Protein AF-V5HLG6-F1 (afdb_monomer_lite)

Secondary structure (DSSP, 8-state):
--HHHHTT-SS-EEE--B-SS---TTSTTSSS-EEEEEE-SSTTEEEEEEEEE-TTSPEEEEEEEEEEE--TT--SSS--EEEEEEE-TTS-EEEEEEEEEEEEE-SSS-EEEEEEE--------SS------------PPP--------B--

Radius of gyration: 17.11 Å; chains: 1; bounding box: 44×34×46 Å

Foldseek 3Di:
DAVLLLCPAPQQKFWFPDDDDADDPPDLVHAGWIWRWADDPDPQKIWTQIWDADPVRDIDTATKIKGFAADPPRDDDHTFKIWIFGADPVRHTPATQAIWGWPDDPSHWKTKTWHFDGDPDDDPPDPDDDDDDDDDDDDDDDDDGDTTIGMTD

Organism: Ixodes ricinus (NCBI:txid34613)

InterPro domains:
  IPR002970 Tick histamine-binding protein [PF02098] (1-120)
  IPR012674 Calycin [G3DSA:2.40.128.20] (1-152)
  IPR012674 Calycin [SSF50814] (14-119)

pLDDT: mean 75.22, std 24.04, range [23.27, 97.62]

Structure (mmCIF, N/CA/C/O backbone):
data_AF-V5HLG6-F1
#
_entry.id   AF-V5HLG6-F1
#
loop_
_atom_site.group_PDB
_atom_site.id
_atom_site.type_symbol
_atom_site.label_atom_id
_atom_site.label_alt_id
_atom_site.label_comp_id
_atom_site.label_asym_id
_atom_site.label_entity_id
_atom_site.label_seq_id
_atom_site.pdbx_PDB_ins_code
_atom_site.Cartn_x
_atom_site.Cartn_y
_atom_site.Cartn_z
_atom_site.occupancy
_atom_site.B_iso_or_equiv
_atom_site.auth_seq_id
_atom_site.auth_comp_id
_atom_site.auth_asym_id
_atom_site.auth_atom_id
_atom_site.pdbx_PDB_model_num
ATOM 1 N N . GLN A 1 1 ? 2.791 -10.582 -10.540 1.00 91.38 1 GLN A N 1
ATOM 2 C CA . GLN A 1 1 ? 2.398 -9.712 -9.424 1.00 91.38 1 GLN A CA 1
ATOM 3 C C . GLN A 1 1 ? 2.644 -8.293 -9.882 1.00 91.38 1 GLN A C 1
ATOM 5 O O . GLN A 1 1 ? 3.799 -7.931 -10.081 1.00 91.38 1 GLN A O 1
ATOM 10 N N . ASP A 1 2 ? 1.569 -7.576 -10.171 1.00 95.38 2 ASP A N 1
ATOM 11 C CA . ASP A 1 2 ? 1.601 -6.164 -10.542 1.00 95.38 2 ASP A CA 1
ATOM 12 C C . ASP A 1 2 ? 0.977 -5.369 -9.394 1.00 95.38 2 ASP A C 1
ATOM 14 O O . ASP A 1 2 ? -0.239 -5.372 -9.219 1.00 95.38 2 ASP A O 1
ATOM 18 N N . ILE A 1 3 ? 1.820 -4.750 -8.565 1.00 96.06 3 ILE A N 1
ATOM 19 C CA . ILE A 1 3 ? 1.333 -3.995 -7.404 1.00 96.06 3 ILE A CA 1
ATOM 20 C C . ILE A 1 3 ? 0.555 -2.748 -7.832 1.00 96.06 3 ILE A C 1
ATOM 22 O O . ILE A 1 3 ? -0.388 -2.365 -7.156 1.00 96.06 3 ILE A O 1
ATOM 26 N N . ASN A 1 4 ? 0.893 -2.140 -8.973 1.00 95.06 4 ASN A N 1
ATOM 27 C CA . ASN A 1 4 ? 0.167 -0.968 -9.450 1.00 95.06 4 ASN A CA 1
ATOM 28 C C . ASN A 1 4 ? -1.255 -1.340 -9.855 1.00 95.06 4 ASN A C 1
ATOM 30 O O . ASN A 1 4 ? -2.172 -0.576 -9.576 1.00 95.06 4 ASN A O 1
ATOM 34 N N . ARG A 1 5 ? -1.445 -2.508 -10.477 1.00 94.88 5 ARG A N 1
ATOM 35 C CA . ARG A 1 5 ? -2.784 -3.017 -10.782 1.00 94.88 5 ARG A CA 1
ATOM 36 C C . ARG A 1 5 ? -3.590 -3.284 -9.508 1.00 94.88 5 ARG A C 1
ATOM 38 O O . ARG A 1 5 ? -4.724 -2.843 -9.433 1.00 94.88 5 ARG A O 1
ATOM 45 N N . ALA A 1 6 ? -2.991 -3.941 -8.514 1.00 93.69 6 ALA A N 1
ATOM 46 C CA . ALA A 1 6 ? -3.657 -4.252 -7.242 1.00 93.69 6 ALA A CA 1
ATOM 47 C C . ALA A 1 6 ? -4.099 -3.001 -6.455 1.00 93.69 6 ALA A C 1
ATOM 49 O O . ALA A 1 6 ? -5.128 -3.009 -5.790 1.00 93.69 6 ALA A O 1
ATOM 50 N N . LEU A 1 7 ? -3.334 -1.907 -6.535 1.00 92.94 7 LEU A N 1
ATOM 51 C CA . LEU A 1 7 ? -3.650 -0.646 -5.849 1.00 92.94 7 LEU A CA 1
ATOM 52 C C . LEU A 1 7 ? -4.660 0.241 -6.594 1.00 92.94 7 LEU A C 1
ATOM 54 O O . LEU A 1 7 ? -5.009 1.305 -6.092 1.00 92.94 7 LEU A O 1
ATOM 58 N N . GLN A 1 8 ? -5.093 -0.151 -7.794 1.00 90.38 8 GLN A N 1
ATOM 59 C CA . GLN A 1 8 ? -6.015 0.615 -8.642 1.00 90.38 8 GLN A CA 1
ATOM 60 C C . GLN A 1 8 ? -7.350 -0.121 -8.837 1.00 90.38 8 GLN A C 1
ATOM 62 O O . GLN A 1 8 ? -7.968 -0.005 -9.895 1.00 90.38 8 GLN A O 1
ATOM 67 N N . ASN A 1 9 ? -7.784 -0.889 -7.834 1.00 84.75 9 ASN A N 1
ATOM 68 C CA . ASN A 1 9 ? -9.123 -1.477 -7.822 1.00 84.75 9 ASN A CA 1
ATOM 69 C C . ASN A 1 9 ? -10.193 -0.369 -7.780 1.00 84.75 9 ASN A C 1
ATOM 71 O O . ASN A 1 9 ? -9.935 0.737 -7.306 1.00 84.75 9 ASN A O 1
ATOM 75 N N . GLU A 1 10 ? -11.395 -0.673 -8.279 1.00 85.81 10 GLU A N 1
ATOM 76 C CA . GLU A 1 10 ? -12.514 0.282 -8.302 1.00 85.81 10 GLU A CA 1
ATOM 77 C C . GLU A 1 10 ? -12.934 0.727 -6.896 1.00 85.81 10 GLU A C 1
ATOM 79 O O . GLU A 1 10 ? -13.274 1.893 -6.703 1.00 85.81 10 GLU A O 1
ATOM 84 N N . ASP A 1 11 ? -12.876 -0.186 -5.920 1.00 86.44 11 ASP A N 1
ATOM 85 C CA . ASP A 1 11 ? -13.015 0.148 -4.506 1.00 86.44 11 ASP A CA 1
ATOM 86 C C . ASP A 1 11 ? -11.661 0.631 -3.953 1.00 86.44 11 ASP A C 1
ATOM 88 O O . ASP A 1 11 ? -10.716 -0.165 -3.854 1.00 86.44 11 ASP A O 1
ATOM 92 N N . PRO A 1 12 ? -11.533 1.920 -3.584 1.00 85.88 12 PRO A N 1
ATOM 93 C CA . PRO A 1 12 ? -10.293 2.453 -3.040 1.00 85.88 12 PRO A CA 1
ATOM 94 C C . PRO A 1 12 ? -10.063 2.022 -1.586 1.00 85.88 12 PRO A C 1
ATOM 96 O O . PRO A 1 12 ? -8.966 2.227 -1.058 1.00 85.88 12 PRO A O 1
ATOM 99 N N . PHE A 1 13 ? -11.060 1.434 -0.916 1.00 88.12 13 PHE A N 1
ATOM 100 C CA . PHE A 1 13 ? -10.918 0.956 0.450 1.00 88.12 13 PHE A CA 1
ATOM 101 C C . PHE A 1 13 ? -10.318 -0.447 0.490 1.00 88.12 13 PHE A C 1
ATOM 103 O O . PHE A 1 13 ? -10.768 -1.396 -0.142 1.00 88.12 13 PHE A O 1
ATOM 110 N N . SER A 1 14 ? -9.271 -0.595 1.292 1.00 84.19 14 SER A N 1
ATOM 111 C CA . SER A 1 14 ? -8.608 -1.869 1.549 1.00 84.19 14 SER A CA 1
ATOM 112 C C . SER A 1 14 ? -8.588 -2.158 3.039 1.00 84.19 14 SER A C 1
ATOM 114 O O . SER A 1 14 ? -8.106 -1.342 3.821 1.00 84.19 14 SER A O 1
ATOM 116 N N . TRP A 1 15 ? -9.062 -3.337 3.433 1.00 86.00 15 TRP A N 1
ATOM 117 C CA . TRP A 1 15 ? -9.093 -3.767 4.829 1.00 86.00 15 TRP A CA 1
ATOM 118 C C . TRP A 1 15 ? -7.976 -4.767 5.126 1.00 86.00 15 TRP A C 1
ATOM 120 O O . TRP A 1 15 ? -7.721 -5.694 4.356 1.00 86.00 15 TRP A O 1
ATOM 130 N N . MET A 1 16 ? -7.316 -4.606 6.273 1.00 84.25 16 MET A N 1
ATOM 131 C CA . MET A 1 16 ? -6.350 -5.576 6.781 1.00 84.25 16 MET A CA 1
ATOM 132 C C . MET A 1 16 ? -7.062 -6.576 7.693 1.00 84.25 16 MET A C 1
ATOM 134 O O . MET A 1 16 ? -7.222 -6.337 8.889 1.00 84.25 16 MET A O 1
ATOM 138 N N . TYR A 1 17 ? -7.477 -7.704 7.119 1.00 78.88 17 TYR A N 1
ATOM 139 C CA . TYR A 1 17 ? -8.206 -8.737 7.856 1.00 78.88 17 TYR A CA 1
ATOM 140 C C . TYR A 1 17 ? -7.271 -9.698 8.610 1.00 78.88 17 TYR A C 1
ATOM 142 O O . TYR A 1 17 ? -7.504 -10.010 9.776 1.00 78.88 17 TYR A O 1
ATOM 150 N N . TYR A 1 18 ? -6.164 -10.118 7.982 1.00 80.25 18 TYR A N 1
ATOM 151 C CA . TYR A 1 18 ? -5.164 -10.997 8.598 1.00 80.25 18 TYR A CA 1
ATOM 152 C C . TYR A 1 18 ? -3.758 -10.395 8.587 1.00 80.25 18 TYR A C 1
ATOM 154 O O . TYR A 1 18 ? -3.300 -9.831 7.592 1.00 80.25 18 TYR A O 1
ATOM 162 N N . ARG A 1 19 ? -3.028 -10.608 9.689 1.00 80.94 19 ARG A N 1
ATOM 163 C CA . ARG A 1 19 ? -1.585 -10.365 9.801 1.00 80.94 19 ARG A CA 1
ATOM 164 C C . ARG A 1 19 ? -0.935 -11.422 10.682 1.00 80.94 19 ARG A C 1
ATOM 166 O O . ARG A 1 19 ? -1.539 -11.889 11.643 1.00 80.94 19 ARG A O 1
ATOM 173 N N . THR A 1 20 ? 0.319 -11.752 10.399 1.00 79.56 20 THR A N 1
ATOM 174 C CA . THR A 1 20 ? 1.066 -12.775 11.152 1.00 79.56 20 THR A CA 1
ATOM 175 C C . THR A 1 20 ? 2.099 -12.202 12.120 1.00 79.56 20 THR A C 1
ATOM 177 O O . THR A 1 20 ? 2.634 -12.945 12.934 1.00 79.56 20 THR A O 1
ATOM 180 N N . TYR A 1 21 ? 2.418 -10.906 12.047 1.00 73.00 21 TYR A N 1
ATOM 181 C CA . TYR A 1 21 ? 3.293 -10.254 13.025 1.00 73.00 21 TYR A CA 1
ATOM 182 C C . TYR A 1 21 ? 2.469 -9.383 13.980 1.00 73.00 21 TYR A C 1
ATOM 184 O O . TYR A 1 21 ? 1.389 -8.900 13.632 1.00 73.00 21 TYR A O 1
ATOM 192 N N . GLN A 1 22 ? 3.012 -9.142 15.173 1.00 72.75 22 GLN A N 1
ATOM 193 C CA . GLN A 1 22 ? 2.389 -8.296 16.182 1.00 72.75 22 GLN A CA 1
ATOM 194 C C . GLN A 1 22 ? 3.094 -6.923 16.224 1.00 72.75 22 GLN A C 1
ATOM 196 O O . GLN A 1 22 ? 4.237 -6.852 16.673 1.00 72.75 22 GLN A O 1
ATOM 201 N N . PRO A 1 23 ? 2.486 -5.846 15.690 1.00 71.19 23 PRO A N 1
ATOM 202 C CA . PRO A 1 23 ? 2.996 -4.476 15.846 1.00 71.19 23 PRO A CA 1
ATOM 203 C C . PRO A 1 23 ? 2.986 -4.044 17.317 1.00 71.19 23 PRO A C 1
ATOM 205 O O . PRO A 1 23 ? 2.264 -4.620 18.137 1.00 71.19 23 PRO A O 1
ATOM 208 N N . ASN A 1 24 ? 3.739 -2.993 17.651 1.00 71.12 24 ASN A N 1
ATOM 209 C CA . ASN A 1 24 ? 3.660 -2.402 18.986 1.00 71.12 24 ASN A CA 1
ATOM 210 C C . ASN A 1 24 ? 2.312 -1.706 19.176 1.00 71.12 24 ASN A C 1
ATOM 212 O O . ASN A 1 24 ? 1.754 -1.174 18.225 1.00 71.12 24 ASN A O 1
ATOM 216 N N . LYS A 1 25 ? 1.819 -1.630 20.418 1.00 68.06 25 LYS A N 1
ATOM 217 C CA . LYS A 1 25 ? 0.511 -1.020 20.737 1.00 68.06 25 LYS A CA 1
ATOM 218 C C . LYS A 1 25 ? 0.361 0.439 20.295 1.00 68.06 25 LYS A C 1
ATOM 220 O O . LYS A 1 25 ? -0.752 0.899 20.077 1.00 68.06 25 LYS A O 1
ATOM 225 N N . THR A 1 26 ? 1.477 1.153 20.196 1.00 67.69 26 THR A N 1
ATOM 226 C CA . THR A 1 26 ? 1.547 2.560 19.788 1.00 67.69 26 THR A CA 1
ATOM 227 C C . THR A 1 26 ? 1.698 2.737 18.277 1.00 67.69 26 THR A C 1
ATOM 229 O O . THR A 1 26 ? 1.621 3.861 17.787 1.00 67.69 26 THR A O 1
ATOM 232 N N . ASP A 1 27 ? 1.931 1.656 17.527 1.00 68.12 27 ASP A N 1
ATOM 233 C CA . ASP A 1 27 ? 2.077 1.728 16.080 1.00 68.12 27 ASP A CA 1
ATOM 234 C C . ASP A 1 27 ? 0.699 1.912 15.416 1.00 68.12 27 ASP A C 1
ATOM 236 O O . ASP A 1 27 ? -0.239 1.193 15.758 1.00 68.12 27 ASP A O 1
ATOM 240 N N . PRO A 1 28 ? 0.586 2.765 14.381 1.00 64.44 28 PRO A N 1
ATOM 241 C CA . PRO A 1 28 ? -0.604 2.856 13.523 1.00 64.44 28 PRO A CA 1
ATOM 242 C C . PRO A 1 28 ? -1.056 1.526 12.911 1.00 64.44 28 PRO A C 1
ATOM 244 O O . PRO A 1 28 ? -2.197 1.366 12.493 1.00 64.44 28 PRO A O 1
ATOM 247 N N . GLU A 1 29 ? -0.145 0.559 12.837 1.00 67.88 29 GLU A N 1
ATOM 248 C CA . GLU A 1 29 ? -0.424 -0.783 12.352 1.00 67.88 29 GLU A CA 1
ATOM 249 C C . GLU A 1 29 ? -1.210 -1.626 13.372 1.00 67.88 29 GLU A C 1
ATOM 251 O O . GLU A 1 29 ? -1.635 -2.708 13.000 1.00 67.88 29 GLU A O 1
ATOM 256 N N . TYR A 1 30 ? -1.372 -1.205 14.640 1.00 64.88 30 TYR A N 1
ATOM 257 C CA . TYR A 1 30 ? -1.786 -2.073 15.753 1.00 64.88 30 TYR A CA 1
ATOM 258 C C . TYR A 1 30 ? -3.240 -2.541 15.758 1.00 64.88 30 TYR A C 1
ATOM 260 O O . TYR A 1 30 ? -3.481 -3.702 16.098 1.00 64.88 30 TYR A O 1
ATOM 268 N N . ALA A 1 31 ? -4.191 -1.705 15.363 1.00 61.22 31 ALA A N 1
ATOM 269 C CA . ALA A 1 31 ? -5.619 -2.019 15.446 1.00 61.22 31 ALA A CA 1
ATOM 270 C C . ALA A 1 31 ? -6.193 -2.521 14.105 1.00 61.22 31 ALA A C 1
ATOM 272 O O . ALA A 1 31 ? -5.434 -2.830 13.190 1.00 61.22 31 ALA A O 1
ATOM 273 N N . CYS A 1 32 ? -7.518 -2.674 14.005 1.00 60.88 32 CYS A N 1
ATOM 274 C CA . CYS A 1 32 ? -8.204 -2.979 12.748 1.00 60.88 32 CYS A CA 1
ATOM 275 C C . CYS A 1 32 ? -7.936 -1.845 11.757 1.00 60.88 32 CYS A C 1
ATOM 277 O O . CYS A 1 32 ? -8.444 -0.740 11.936 1.00 60.88 32 CYS A O 1
ATOM 279 N N . VAL A 1 33 ? -7.098 -2.117 10.760 1.00 77.19 33 VAL A N 1
ATOM 280 C CA . VAL A 1 33 ? -6.644 -1.104 9.815 1.00 77.19 33 VAL A CA 1
ATOM 281 C C . VAL A 1 33 ? -7.471 -1.187 8.541 1.00 77.19 33 VAL A C 1
ATOM 283 O O . VAL A 1 33 ? -7.554 -2.253 7.926 1.00 77.19 33 VAL A O 1
ATOM 286 N N . TYR A 1 34 ? -8.003 -0.049 8.112 1.00 86.88 34 TYR A N 1
ATOM 287 C CA . TYR A 1 34 ? -8.373 0.160 6.719 1.00 86.88 34 TYR A CA 1
ATOM 288 C C . TYR A 1 34 ? -7.441 1.202 6.091 1.00 86.88 34 TYR A C 1
ATOM 290 O O . TYR A 1 34 ? -6.833 2.016 6.788 1.00 86.88 34 TYR A O 1
ATOM 298 N N . ALA A 1 35 ? -7.327 1.176 4.771 1.00 88.69 35 ALA A N 1
ATOM 299 C CA . ALA A 1 35 ? -6.644 2.189 3.987 1.00 88.69 35 ALA A CA 1
ATOM 300 C C . ALA A 1 35 ? -7.563 2.648 2.859 1.00 88.69 35 ALA A C 1
ATOM 302 O O . ALA A 1 35 ? -8.032 1.819 2.084 1.00 88.69 35 ALA A O 1
ATOM 303 N N . ASN A 1 36 ? -7.797 3.953 2.759 1.00 92.06 36 ASN A N 1
ATOM 304 C CA . ASN A 1 36 ? -8.355 4.560 1.555 1.00 92.06 36 ASN A CA 1
ATOM 305 C C . ASN A 1 36 ? -7.193 4.963 0.636 1.00 92.06 36 ASN A C 1
ATOM 307 O O . ASN A 1 36 ? -6.331 5.755 1.032 1.00 92.06 36 ASN A O 1
ATOM 311 N N . VAL A 1 37 ? -7.128 4.352 -0.544 1.00 92.31 37 VAL A N 1
ATOM 312 C CA . VAL A 1 37 ? -6.000 4.446 -1.470 1.00 92.31 37 VAL A CA 1
ATOM 313 C C . VAL A 1 37 ? -6.255 5.519 -2.522 1.00 92.31 37 VAL A C 1
ATOM 315 O O . VAL A 1 37 ? -7.148 5.402 -3.355 1.00 92.31 37 VAL A O 1
ATOM 318 N N . THR A 1 38 ? -5.387 6.527 -2.547 1.00 95.06 38 THR A N 1
ATOM 319 C CA . THR A 1 38 ? -5.409 7.598 -3.546 1.00 95.06 38 THR A CA 1
ATOM 320 C C . THR A 1 38 ? -4.147 7.548 -4.392 1.00 95.06 38 THR A C 1
ATOM 322 O O . THR A 1 38 ? -3.030 7.623 -3.876 1.00 95.06 38 THR A O 1
ATOM 325 N N . LYS A 1 39 ? -4.302 7.467 -5.713 1.00 95.44 39 LYS A N 1
ATOM 326 C CA . LYS A 1 39 ? -3.187 7.593 -6.659 1.00 95.44 39 LYS A CA 1
ATOM 327 C C . LYS A 1 39 ? -2.717 9.047 -6.731 1.00 95.44 39 LYS A C 1
ATOM 329 O O . LYS A 1 39 ? -3.530 9.957 -6.874 1.00 95.44 39 LYS A O 1
ATOM 334 N N . LEU A 1 40 ? -1.408 9.264 -6.644 1.00 94.75 40 LEU A N 1
ATOM 335 C CA . LEU A 1 40 ? -0.796 10.587 -6.780 1.00 94.75 40 LEU A CA 1
ATOM 336 C C . LEU A 1 40 ? -0.377 10.852 -8.233 1.00 94.75 40 LEU A C 1
ATOM 338 O O . LEU A 1 40 ? -0.367 9.955 -9.074 1.00 94.75 40 LEU A O 1
ATOM 342 N N . THR A 1 41 ? -0.009 12.102 -8.529 1.00 93.44 41 THR A N 1
ATOM 343 C CA . THR A 1 41 ? 0.354 12.557 -9.883 1.00 93.44 41 THR A CA 1
ATOM 344 C C . THR A 1 41 ? 1.514 11.768 -10.489 1.00 93.44 41 THR A C 1
ATOM 346 O O . THR A 1 41 ? 1.532 11.502 -11.689 1.00 93.44 41 THR A O 1
ATOM 349 N N . ASN A 1 42 ? 2.490 11.384 -9.666 1.00 93.56 42 ASN A N 1
ATOM 350 C CA . ASN A 1 42 ? 3.659 10.655 -10.137 1.00 93.56 42 ASN A CA 1
ATOM 351 C C . ASN A 1 42 ? 3.353 9.153 -10.264 1.00 93.56 42 ASN A C 1
ATOM 353 O O . ASN A 1 42 ? 2.771 8.568 -9.345 1.00 93.56 42 ASN A O 1
ATOM 357 N N . PRO A 1 43 ? 3.805 8.492 -11.346 1.00 92.88 43 PRO A N 1
ATOM 358 C CA . PRO A 1 43 ? 3.655 7.051 -11.504 1.00 92.88 43 PRO A CA 1
ATOM 359 C C . PRO A 1 43 ? 4.214 6.276 -10.309 1.00 92.88 43 PRO A C 1
ATOM 361 O O . PRO A 1 43 ? 5.295 6.582 -9.804 1.00 92.88 43 PRO A O 1
ATOM 364 N N . GLY A 1 44 ? 3.469 5.266 -9.860 1.00 95.00 44 GLY A N 1
ATOM 365 C CA . GLY A 1 44 ? 3.868 4.428 -8.733 1.00 95.00 44 GLY A CA 1
ATOM 366 C C . GLY A 1 44 ? 3.785 5.110 -7.367 1.00 95.00 44 GLY A C 1
ATOM 367 O O . GLY A 1 44 ? 4.205 4.506 -6.385 1.00 95.00 44 GLY A O 1
ATOM 368 N N . GLN A 1 45 ? 3.267 6.340 -7.269 1.00 97.06 45 GLN A N 1
ATOM 369 C CA . GLN A 1 45 ? 3.087 7.031 -5.993 1.00 97.06 45 GLN A CA 1
ATOM 370 C C . GLN A 1 45 ? 1.623 7.035 -5.561 1.00 97.06 45 GLN A C 1
ATOM 372 O O . GLN A 1 45 ? 0.727 7.349 -6.344 1.00 97.06 45 GLN A O 1
ATOM 377 N N . TYR A 1 46 ? 1.396 6.709 -4.293 1.00 95.94 46 TYR A N 1
ATOM 378 C CA . TYR A 1 46 ? 0.069 6.639 -3.693 1.00 95.94 46 TYR A CA 1
ATOM 379 C C . TYR A 1 46 ? 0.086 7.253 -2.292 1.00 95.94 46 TYR A C 1
ATOM 381 O O . TYR A 1 46 ? 1.122 7.304 -1.623 1.00 95.94 46 TYR A O 1
ATOM 389 N N . LEU A 1 47 ? -1.081 7.705 -1.852 1.00 94.50 47 LEU A N 1
ATOM 390 C CA . LEU A 1 47 ? -1.364 8.088 -0.481 1.00 94.50 47 LEU A CA 1
ATOM 391 C C . LEU A 1 47 ? -2.384 7.108 0.082 1.00 94.50 47 LEU A C 1
ATOM 393 O O . LEU A 1 47 ? -3.458 6.941 -0.490 1.00 94.5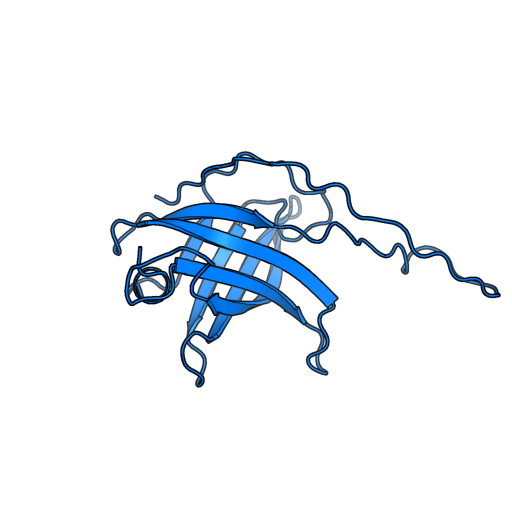0 47 LEU A O 1
ATOM 397 N N . PHE A 1 48 ? -2.050 6.467 1.192 1.00 93.00 48 PHE A N 1
ATOM 398 C CA . PHE A 1 48 ? -2.989 5.646 1.941 1.00 93.00 48 PHE A CA 1
ATOM 399 C C . PHE A 1 48 ? -3.429 6.449 3.158 1.00 93.00 48 PHE A C 1
ATOM 401 O O . PHE A 1 48 ? -2.624 6.704 4.055 1.00 93.00 48 PHE A O 1
ATOM 408 N N . MET A 1 49 ? -4.698 6.844 3.196 1.00 92.50 49 MET A N 1
ATOM 409 C CA . MET A 1 49 ? -5.304 7.338 4.429 1.00 92.50 49 MET A CA 1
ATOM 410 C C . MET A 1 49 ? -5.620 6.128 5.293 1.00 92.50 49 MET A C 1
ATOM 412 O O . MET A 1 49 ? -6.614 5.435 5.073 1.00 92.50 49 MET A O 1
ATOM 416 N N . GLN A 1 50 ? -4.698 5.824 6.205 1.00 87.88 50 GLN A N 1
ATOM 417 C CA . GLN A 1 50 ? -4.781 4.651 7.055 1.00 87.88 50 GLN A CA 1
ATOM 418 C C . GLN A 1 50 ? -5.529 4.996 8.336 1.00 87.88 50 GLN A C 1
ATOM 420 O O . GLN A 1 50 ? -5.065 5.843 9.100 1.00 87.88 50 GLN A O 1
ATOM 425 N N . GLY A 1 51 ? -6.648 4.319 8.578 1.00 85.25 51 GLY A N 1
ATOM 426 C CA . GLY A 1 51 ? -7.509 4.556 9.728 1.00 85.25 51 GLY A CA 1
ATOM 427 C C . GLY A 1 51 ? -7.635 3.344 10.643 1.00 85.25 51 GLY A C 1
ATOM 428 O O . GLY A 1 51 ? -7.599 2.200 10.185 1.00 85.25 51 GLY A O 1
ATOM 429 N N . TRP A 1 52 ? -7.805 3.596 11.941 1.00 82.00 52 TRP A N 1
ATOM 430 C CA . TRP A 1 52 ? -8.233 2.587 12.910 1.00 82.00 52 TRP A CA 1
ATOM 431 C C . TRP A 1 52 ? -9.042 3.204 14.049 1.00 82.00 52 TRP A C 1
ATOM 433 O O . TRP A 1 52 ? -8.821 4.351 14.443 1.00 82.00 52 TRP A O 1
ATOM 443 N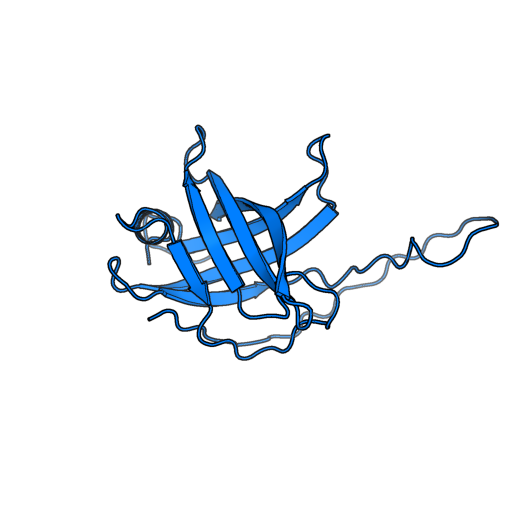 N . THR A 1 53 ? -9.959 2.418 14.610 1.00 80.12 53 THR A N 1
ATOM 444 C CA . THR A 1 53 ? -10.787 2.824 15.752 1.00 80.12 53 THR A CA 1
ATOM 445 C C . THR A 1 53 ? -10.194 2.291 17.053 1.00 80.12 53 THR A C 1
ATOM 447 O O . THR A 1 53 ? -9.846 1.113 17.168 1.00 80.12 53 THR A O 1
ATOM 450 N N . GLN A 1 54 ? -10.037 3.178 18.030 1.00 75.38 54 GLN A N 1
ATOM 451 C CA . GLN A 1 54 ? -9.585 2.863 19.381 1.00 75.38 54 GLN A CA 1
ATOM 452 C C . GLN A 1 54 ? -10.749 2.358 20.252 1.00 75.38 54 GLN A C 1
ATOM 454 O O . GLN A 1 54 ? -11.917 2.480 19.893 1.00 75.38 54 GLN A O 1
ATOM 459 N N . ALA A 1 55 ? -10.436 1.782 21.418 1.00 75.75 55 ALA A N 1
ATOM 460 C CA . ALA A 1 55 ? -11.440 1.221 22.331 1.00 75.75 55 ALA A CA 1
ATOM 461 C C . ALA A 1 55 ? -12.426 2.266 22.897 1.00 75.75 55 ALA A C 1
ATOM 463 O O . ALA A 1 55 ? -13.508 1.904 23.346 1.00 75.75 55 ALA A O 1
ATOM 464 N N . ASP A 1 56 ? -12.065 3.549 22.864 1.00 82.81 56 ASP A N 1
ATOM 465 C CA . ASP A 1 56 ? -12.905 4.690 23.243 1.00 82.81 56 ASP A CA 1
ATOM 466 C C . ASP A 1 56 ? -13.758 5.228 22.073 1.00 82.81 56 ASP A C 1
ATOM 468 O O . ASP A 1 56 ? -14.309 6.323 22.162 1.00 82.81 56 ASP A O 1
ATOM 472 N N . ASN A 1 57 ? -13.877 4.467 20.976 1.00 79.94 57 ASN A N 1
ATOM 473 C CA . ASN A 1 57 ? -14.563 4.828 19.729 1.00 79.94 57 ASN A CA 1
ATOM 474 C C . ASN A 1 57 ? -13.963 6.026 18.975 1.00 79.94 57 ASN A C 1
ATOM 476 O O . ASN A 1 57 ? -14.592 6.557 18.058 1.00 79.94 57 ASN A O 1
ATOM 480 N N . LYS A 1 58 ? -12.734 6.442 19.296 1.00 83.69 58 LYS A N 1
ATOM 481 C CA . LYS A 1 58 ? -12.028 7.459 18.518 1.00 83.69 58 LYS A CA 1
ATOM 482 C C . LYS A 1 58 ? -11.350 6.836 17.299 1.00 83.69 58 LYS A C 1
ATOM 484 O O . LYS A 1 58 ? -10.550 5.910 17.430 1.00 83.69 58 LYS A O 1
ATOM 489 N N . THR A 1 59 ? -11.620 7.372 16.111 1.00 82.69 59 THR A N 1
ATOM 490 C CA . THR A 1 59 ? -10.885 7.009 14.891 1.00 82.69 59 THR A CA 1
ATOM 491 C C . THR A 1 59 ? -9.647 7.887 14.753 1.00 82.69 59 THR A C 1
ATOM 493 O O . THR A 1 59 ? -9.735 9.114 14.814 1.00 82.69 59 THR A O 1
ATOM 496 N N . ILE A 1 60 ? -8.487 7.257 14.578 1.00 84.06 60 ILE A N 1
ATOM 497 C CA . ILE A 1 60 ? -7.245 7.929 14.195 1.00 84.06 60 ILE A CA 1
ATOM 498 C C . ILE A 1 60 ? -7.005 7.640 12.721 1.00 84.06 60 ILE A C 1
ATOM 500 O O . ILE A 1 60 ? -7.097 6.489 12.305 1.00 84.06 60 ILE A O 1
ATOM 504 N N . GLU A 1 61 ? -6.657 8.676 11.963 1.00 88.62 61 GLU A N 1
ATOM 505 C CA . GLU A 1 61 ? -6.228 8.559 10.573 1.00 88.62 61 GLU A CA 1
ATOM 506 C C . GLU A 1 61 ? -4.831 9.145 10.401 1.00 88.62 61 GLU A C 1
ATOM 508 O O . GL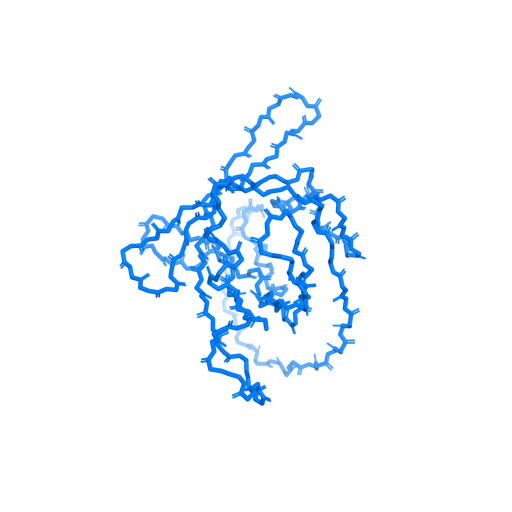U A 1 61 ? -4.515 10.206 10.945 1.00 88.62 61 GLU A O 1
ATOM 513 N N . VAL A 1 62 ? -3.986 8.454 9.637 1.00 88.25 62 VAL A N 1
ATOM 514 C CA . VAL A 1 62 ? -2.638 8.917 9.303 1.00 88.25 62 VAL A CA 1
ATOM 515 C C . VAL A 1 62 ? -2.377 8.810 7.798 1.00 88.25 62 VAL A C 1
ATOM 517 O O . VAL A 1 62 ? -2.707 7.790 7.188 1.00 88.25 62 VAL A O 1
ATOM 520 N N . PRO A 1 63 ? -1.756 9.833 7.185 1.00 92.56 63 PRO A N 1
ATOM 521 C CA . PRO A 1 63 ? -1.375 9.794 5.780 1.00 92.56 63 PRO A CA 1
ATOM 522 C C . PRO A 1 63 ? -0.080 8.993 5.596 1.00 92.56 63 PRO A C 1
ATOM 524 O O . PRO A 1 63 ? 0.999 9.425 6.014 1.00 92.56 63 PRO A O 1
ATOM 527 N N . LEU A 1 64 ? -0.165 7.832 4.946 1.00 92.06 64 LEU A N 1
ATOM 528 C CA . LEU A 1 64 ? 0.999 7.024 4.584 1.00 92.06 64 LEU A CA 1
ATOM 529 C C . LEU A 1 64 ? 1.349 7.203 3.109 1.00 92.06 64 LEU A C 1
ATOM 531 O O . LEU A 1 64 ? 0.539 6.957 2.220 1.00 92.06 64 LEU A O 1
ATOM 535 N N . PHE A 1 65 ? 2.588 7.600 2.847 1.00 94.00 65 PHE A N 1
ATOM 536 C CA . PHE A 1 65 ? 3.120 7.780 1.502 1.00 94.00 65 PHE A CA 1
ATOM 537 C C . PHE A 1 65 ? 3.710 6.477 0.992 1.00 94.00 65 PHE A C 1
ATOM 539 O O . PHE A 1 65 ? 4.574 5.878 1.647 1.00 94.00 65 PHE A O 1
ATOM 546 N N . VAL A 1 66 ? 3.272 6.086 -0.200 1.00 95.25 66 VAL A N 1
ATOM 547 C CA . VAL A 1 66 ? 3.592 4.804 -0.811 1.00 95.25 66 VAL A CA 1
ATOM 548 C C . VAL A 1 66 ? 4.278 5.007 -2.151 1.00 95.25 66 VAL A C 1
ATOM 550 O O . VAL A 1 66 ? 3.828 5.804 -2.972 1.00 95.25 66 VAL A O 1
ATOM 553 N N . SER A 1 67 ? 5.366 4.273 -2.379 1.00 96.62 67 SER A N 1
ATOM 554 C CA . SER A 1 67 ? 6.057 4.233 -3.672 1.00 96.62 67 SER A CA 1
ATOM 555 C C . SER A 1 67 ? 6.274 2.794 -4.126 1.00 96.62 67 SER A C 1
ATOM 557 O O . SER A 1 67 ? 6.897 2.009 -3.402 1.00 96.62 67 SER A O 1
ATOM 559 N N . THR A 1 68 ? 5.787 2.449 -5.315 1.00 97.44 68 THR A N 1
ATOM 560 C CA . THR A 1 68 ? 5.959 1.119 -5.901 1.00 97.44 68 THR A CA 1
ATOM 561 C C . THR A 1 68 ? 7.370 0.929 -6.437 1.00 97.44 68 THR A C 1
ATOM 563 O O . THR A 1 68 ? 8.059 1.882 -6.798 1.00 97.44 68 THR A O 1
ATOM 566 N N . VAL A 1 69 ? 7.830 -0.318 -6.425 1.00 96.38 69 VAL A N 1
ATOM 567 C CA . VAL A 1 69 ? 9.170 -0.680 -6.870 1.00 96.38 69 VAL A CA 1
ATOM 568 C C . VAL A 1 69 ? 9.220 -2.124 -7.355 1.00 96.38 69 VAL A C 1
ATOM 570 O O . VAL A 1 69 ? 8.521 -3.019 -6.862 1.00 96.38 69 VAL A O 1
ATOM 573 N N . LYS A 1 70 ? 10.115 -2.367 -8.306 1.00 96.19 70 LYS A N 1
ATOM 574 C CA . LYS A 1 70 ? 10.535 -3.693 -8.734 1.00 96.19 70 LYS A CA 1
ATOM 575 C C . LYS A 1 70 ? 11.644 -4.220 -7.821 1.00 96.19 70 LYS A C 1
ATOM 577 O O . LYS A 1 70 ? 12.739 -3.667 -7.766 1.00 96.19 70 LYS A O 1
ATOM 582 N N . THR A 1 71 ? 11.381 -5.305 -7.092 1.00 93.69 71 THR A N 1
ATOM 583 C CA . THR A 1 71 ? 12.380 -5.895 -6.184 1.00 93.69 71 THR A CA 1
ATOM 584 C C . THR A 1 71 ? 13.546 -6.530 -6.954 1.00 93.69 71 THR A C 1
ATOM 586 O O . THR A 1 71 ? 13.298 -7.121 -8.009 1.00 93.69 71 THR A O 1
ATOM 589 N N . PRO A 1 72 ? 14.779 -6.536 -6.411 1.00 91.75 72 PRO A N 1
ATOM 590 C CA . PRO A 1 72 ? 15.921 -7.205 -7.037 1.00 91.75 72 PRO A CA 1
ATOM 591 C C . PRO A 1 72 ? 15.638 -8.674 -7.382 1.00 91.75 72 PRO A C 1
ATOM 593 O O . PRO A 1 72 ? 15.021 -9.394 -6.595 1.00 91.75 72 PRO A O 1
ATOM 596 N N . GLY A 1 73 ? 16.083 -9.112 -8.562 1.00 89.38 73 GLY A N 1
ATOM 597 C CA . GLY A 1 73 ? 15.882 -10.483 -9.052 1.00 89.38 73 GLY A CA 1
ATOM 598 C C . GLY A 1 73 ? 14.449 -10.813 -9.491 1.00 89.38 73 GLY A C 1
ATOM 599 O O . GLY A 1 73 ? 14.159 -11.961 -9.805 1.00 89.38 73 GLY A O 1
ATOM 600 N N . TYR A 1 74 ? 13.529 -9.843 -9.509 1.00 91.00 74 TYR A N 1
ATOM 601 C CA . TYR A 1 74 ? 12.208 -10.043 -10.098 1.00 91.00 74 TYR A CA 1
ATOM 602 C C . TYR A 1 74 ? 12.264 -9.779 -11.602 1.00 91.00 74 TYR A C 1
ATOM 604 O O . TYR A 1 74 ? 12.615 -8.685 -12.028 1.00 91.00 74 TYR A O 1
ATOM 612 N N . GLU A 1 75 ? 11.919 -10.767 -12.421 1.00 91.25 75 GLU A N 1
ATOM 613 C CA . GLU A 1 75 ? 12.118 -10.680 -13.876 1.00 91.25 75 GLU A CA 1
ATOM 614 C C . GLU A 1 75 ? 10.943 -10.028 -14.616 1.00 91.25 75 GLU A C 1
ATOM 616 O O . GLU A 1 75 ? 11.116 -9.458 -15.693 1.00 91.25 75 GLU A O 1
ATOM 621 N N . ARG A 1 76 ? 9.738 -10.038 -14.030 1.00 91.12 76 ARG A N 1
ATOM 622 C CA . ARG A 1 76 ? 8.526 -9.534 -14.699 1.00 91.12 76 ARG A CA 1
ATOM 623 C C . ARG A 1 76 ? 8.566 -8.015 -14.895 1.00 91.12 76 ARG A C 1
ATOM 625 O O . ARG A 1 76 ? 9.278 -7.303 -14.195 1.00 91.12 76 ARG A O 1
ATOM 632 N N . LYS A 1 77 ? 7.802 -7.512 -15.867 1.00 92.25 77 LYS A N 1
ATOM 633 C CA . LYS A 1 77 ? 7.871 -6.108 -16.318 1.00 92.25 77 LYS A CA 1
ATOM 634 C C . LYS A 1 77 ? 7.449 -5.089 -15.254 1.00 92.25 77 LYS A C 1
ATOM 636 O O . LYS A 1 77 ? 8.082 -4.048 -15.152 1.00 92.25 77 LYS A O 1
ATOM 641 N N . HIS A 1 78 ? 6.416 -5.400 -14.479 1.00 95.44 78 HIS A N 1
ATOM 642 C CA . HIS A 1 78 ? 5.789 -4.459 -13.550 1.00 95.44 78 HIS A CA 1
ATOM 643 C C . HIS A 1 78 ? 6.416 -4.499 -12.157 1.00 95.44 78 HIS A C 1
ATOM 645 O O . HIS A 1 78 ? 7.007 -5.505 -11.760 1.00 95.44 78 HIS A O 1
ATOM 651 N N . ASP A 1 79 ? 6.234 -3.417 -11.404 1.00 97.62 79 ASP A N 1
ATOM 652 C CA . ASP A 1 79 ? 6.566 -3.375 -9.984 1.00 97.62 79 ASP A CA 1
ATOM 653 C C . ASP A 1 79 ? 5.789 -4.444 -9.212 1.00 97.62 79 ASP A C 1
ATOM 655 O O . ASP A 1 79 ? 4.641 -4.775 -9.519 1.00 97.62 79 ASP A O 1
ATOM 659 N N . ASN A 1 80 ? 6.417 -4.984 -8.174 1.00 96.94 80 ASN A N 1
ATOM 660 C CA . ASN A 1 80 ? 5.851 -6.061 -7.365 1.00 96.94 80 ASN A CA 1
ATOM 661 C C . ASN A 1 80 ? 5.911 -5.789 -5.869 1.00 96.94 80 ASN A C 1
ATOM 663 O O . ASN A 1 80 ? 5.578 -6.675 -5.087 1.00 96.94 80 ASN A O 1
ATOM 667 N N . ALA A 1 81 ? 6.376 -4.619 -5.457 1.00 96.62 81 ALA A N 1
ATOM 668 C CA . ALA A 1 81 ? 6.442 -4.241 -4.062 1.00 96.62 81 ALA A CA 1
ATOM 669 C C . ALA A 1 81 ? 6.190 -2.748 -3.887 1.00 96.62 81 ALA A C 1
ATOM 671 O O . ALA A 1 81 ? 6.189 -1.989 -4.852 1.00 96.62 81 ALA A O 1
ATOM 672 N N . MET A 1 82 ? 5.992 -2.339 -2.642 1.00 96.06 82 MET A N 1
ATOM 673 C CA . MET A 1 82 ? 5.786 -0.952 -2.266 1.00 96.06 82 MET A CA 1
ATOM 674 C C . MET A 1 82 ? 6.510 -0.621 -0.962 1.00 96.06 82 MET A C 1
ATOM 676 O O . MET A 1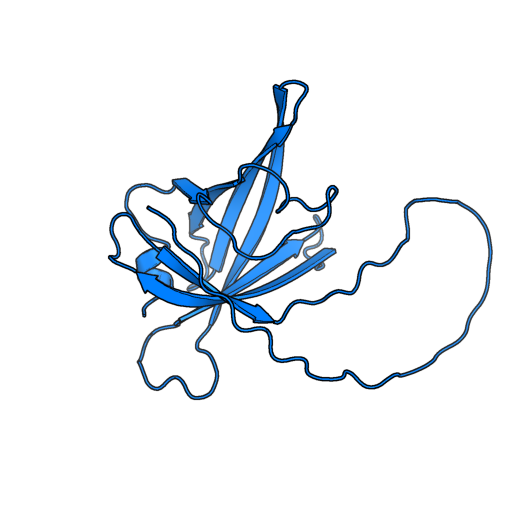 82 ? 6.506 -1.416 -0.018 1.00 96.06 82 MET A O 1
ATOM 680 N N . TYR A 1 83 ? 7.135 0.551 -0.920 1.00 94.38 83 TYR A N 1
ATOM 681 C CA . TYR A 1 83 ? 7.614 1.165 0.315 1.00 94.38 83 TYR A CA 1
ATOM 682 C C . TYR A 1 83 ? 6.494 1.972 0.943 1.00 94.38 83 TYR A C 1
ATOM 684 O O . TYR A 1 83 ? 5.805 2.693 0.228 1.00 94.38 83 TYR A O 1
ATOM 692 N N . VAL A 1 84 ? 6.350 1.884 2.262 1.00 91.31 84 VAL A N 1
ATOM 693 C CA . VAL A 1 84 ? 5.332 2.626 3.012 1.00 91.31 84 VAL A CA 1
ATOM 694 C C . VAL A 1 84 ? 6.026 3.493 4.058 1.00 91.31 84 VAL A C 1
ATOM 696 O O . VAL A 1 84 ? 6.819 3.001 4.863 1.00 91.31 84 VAL A O 1
ATOM 699 N N . THR A 1 85 ? 5.748 4.796 4.044 1.00 91.50 85 THR A N 1
ATOM 700 C CA . THR A 1 85 ? 6.402 5.776 4.924 1.00 91.50 85 THR A CA 1
ATOM 701 C C . THR A 1 85 ? 5.400 6.743 5.538 1.00 91.50 85 THR A C 1
ATOM 703 O O . THR A 1 85 ? 4.465 7.176 4.874 1.00 91.50 85 THR A O 1
ATOM 706 N N . LEU A 1 86 ? 5.625 7.129 6.792 1.00 90.56 86 LEU A N 1
ATOM 707 C CA . LEU A 1 86 ? 5.004 8.307 7.392 1.00 90.56 86 LEU A CA 1
ATOM 708 C C . LEU A 1 86 ? 5.950 9.490 7.208 1.00 90.56 86 LEU A C 1
ATOM 710 O O . LEU A 1 86 ? 7.154 9.365 7.455 1.00 90.56 86 LEU A O 1
ATOM 714 N N . ARG A 1 87 ? 5.410 10.638 6.804 1.00 90.88 87 ARG A N 1
ATOM 715 C CA . ARG A 1 87 ? 6.177 11.869 6.594 1.00 90.88 87 ARG A CA 1
ATOM 716 C C . ARG A 1 87 ? 5.568 13.025 7.376 1.00 90.88 87 ARG A C 1
ATOM 718 O O . ARG A 1 87 ? 4.368 13.025 7.634 1.00 90.88 87 ARG A O 1
ATOM 725 N N . ASN A 1 88 ? 6.396 13.994 7.749 1.00 89.44 88 ASN A N 1
ATOM 726 C CA . ASN A 1 88 ? 5.924 15.256 8.317 1.00 89.44 88 ASN A CA 1
ATOM 727 C C . ASN A 1 88 ? 5.502 16.240 7.205 1.00 89.44 88 ASN A C 1
ATOM 729 O O . ASN A 1 88 ? 5.628 15.953 6.013 1.00 89.44 88 ASN A O 1
ATOM 733 N N . SER A 1 89 ? 5.055 17.434 7.598 1.00 87.06 89 SER A N 1
ATOM 734 C CA . SER A 1 89 ? 4.651 18.502 6.673 1.00 87.06 89 SER A CA 1
ATOM 735 C C . SER A 1 89 ? 5.777 19.013 5.765 1.00 87.06 89 SER A C 1
ATOM 737 O O . SER A 1 89 ? 5.490 19.548 4.699 1.00 87.06 89 SER A O 1
ATOM 739 N N . THR A 1 90 ? 7.048 18.831 6.141 1.00 90.75 90 THR A N 1
ATOM 740 C CA . THR A 1 90 ? 8.208 19.209 5.315 1.00 90.75 90 THR A CA 1
ATOM 741 C C . THR A 1 90 ? 8.647 18.096 4.357 1.00 90.75 90 THR A C 1
ATOM 743 O O . THR A 1 90 ? 9.588 18.282 3.589 1.00 90.75 90 THR A O 1
ATOM 746 N N . GLY A 1 91 ? 7.981 16.936 4.389 1.00 88.00 91 GLY A N 1
ATOM 747 C CA . GLY A 1 91 ? 8.286 15.774 3.556 1.00 88.00 91 GLY A CA 1
ATOM 748 C C . GLY A 1 91 ? 9.389 14.860 4.102 1.00 88.00 91 GLY A C 1
ATOM 749 O O . GLY A 1 91 ? 9.709 13.858 3.459 1.00 88.00 91 GLY A O 1
ATOM 750 N N . ALA A 1 92 ? 9.947 15.155 5.280 1.00 92.12 92 ALA A N 1
ATOM 751 C CA . ALA A 1 92 ? 10.915 14.289 5.943 1.00 92.12 92 ALA A CA 1
ATOM 752 C C . ALA A 1 92 ? 10.239 13.006 6.447 1.00 92.12 92 ALA A C 1
ATOM 754 O O . ALA A 1 92 ? 9.122 13.039 6.968 1.00 92.12 92 ALA A O 1
ATOM 755 N N . ILE A 1 93 ? 10.922 11.869 6.298 1.00 91.62 93 ILE A N 1
ATOM 756 C CA . ILE A 1 93 ? 10.424 10.570 6.761 1.00 91.62 93 ILE A CA 1
ATOM 757 C C . ILE A 1 93 ? 10.470 10.548 8.291 1.00 91.62 93 ILE A C 1
ATOM 759 O O . ILE A 1 93 ? 11.546 10.559 8.880 1.00 91.62 93 ILE A O 1
ATOM 763 N N . LEU A 1 94 ? 9.294 10.488 8.916 1.00 89.25 94 LEU A N 1
ATOM 764 C CA . LEU A 1 94 ? 9.142 10.263 10.355 1.00 89.25 94 LEU A CA 1
ATOM 765 C C . LEU A 1 94 ? 9.284 8.780 10.693 1.00 89.25 94 LEU A C 1
ATOM 767 O O . LEU A 1 94 ? 9.852 8.422 11.720 1.00 89.25 94 LEU A O 1
ATOM 771 N N . LYS A 1 95 ? 8.758 7.908 9.826 1.00 86.75 95 LYS A N 1
ATOM 772 C CA . LYS A 1 95 ? 8.831 6.460 10.010 1.00 86.75 95 LYS A CA 1
ATOM 773 C C . LYS A 1 95 ? 8.843 5.725 8.680 1.00 86.75 95 LYS A C 1
ATOM 775 O O . LYS A 1 95 ? 8.061 6.036 7.783 1.00 86.75 95 LYS A O 1
ATOM 780 N N . ASN A 1 96 ? 9.695 4.710 8.586 1.00 89.44 96 ASN A N 1
ATOM 781 C CA . ASN A 1 96 ? 9.730 3.774 7.473 1.00 89.44 96 ASN A CA 1
ATOM 782 C C . ASN A 1 96 ? 9.126 2.435 7.911 1.00 89.44 96 ASN A C 1
ATOM 784 O O . ASN A 1 96 ? 9.692 1.735 8.749 1.00 89.44 96 ASN A O 1
ATOM 788 N N . PHE A 1 97 ? 7.976 2.072 7.349 1.00 84.94 97 PHE A N 1
ATOM 789 C CA . PHE A 1 97 ? 7.312 0.799 7.647 1.00 84.94 97 PHE A CA 1
ATOM 790 C C . PHE A 1 97 ? 7.899 -0.368 6.840 1.00 84.94 97 PHE A C 1
ATOM 792 O O . PHE A 1 97 ? 7.577 -1.530 7.100 1.00 84.94 97 PHE A O 1
ATOM 799 N N . GLY A 1 98 ? 8.802 -0.066 5.903 1.00 88.88 98 GLY A N 1
ATOM 800 C CA . GLY A 1 98 ? 9.566 -1.036 5.138 1.00 88.88 98 GLY A CA 1
ATOM 801 C C . GLY A 1 98 ? 8.936 -1.402 3.798 1.00 88.88 98 GLY A C 1
ATOM 802 O O . GLY A 1 98 ? 8.142 -0.650 3.230 1.00 88.88 98 GLY A O 1
ATOM 803 N N . LEU A 1 99 ? 9.359 -2.552 3.268 1.00 91.88 99 LEU A N 1
ATOM 804 C CA . LEU A 1 99 ? 9.024 -3.012 1.921 1.00 91.88 99 LEU A CA 1
ATOM 805 C C . LEU A 1 99 ? 7.996 -4.147 1.954 1.00 91.88 99 LEU A C 1
ATOM 807 O O . LEU A 1 99 ? 8.287 -5.258 2.414 1.00 91.88 99 LEU A O 1
ATOM 811 N N . TYR A 1 100 ? 6.826 -3.883 1.382 1.00 92.81 100 TYR A N 1
ATOM 812 C CA . TYR A 1 100 ? 5.720 -4.822 1.233 1.00 92.81 100 TYR A CA 1
ATOM 813 C C . TYR A 1 100 ? 5.715 -5.375 -0.190 1.00 92.81 100 TYR A C 1
ATOM 815 O O . TYR A 1 100 ? 5.438 -4.660 -1.145 1.00 92.81 100 TYR A O 1
ATOM 823 N N . LYS A 1 101 ? 6.036 -6.656 -0.351 1.00 95.31 101 LYS A N 1
ATOM 824 C CA . LYS A 1 101 ? 6.057 -7.354 -1.638 1.00 95.31 101 LYS A CA 1
ATOM 825 C 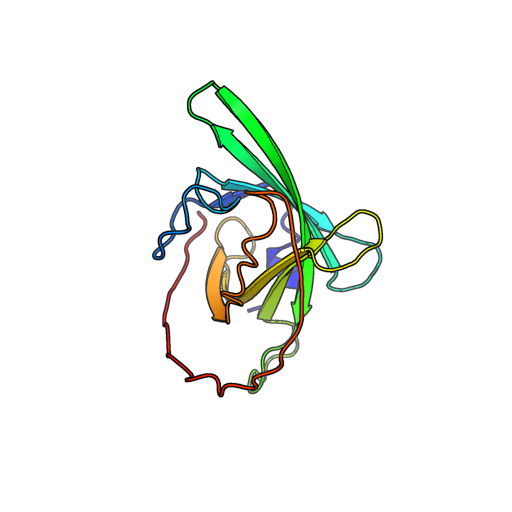C . LYS A 1 101 ? 4.726 -8.045 -1.897 1.00 95.31 101 LYS A C 1
ATOM 827 O O . LYS A 1 101 ? 4.311 -8.861 -1.088 1.00 95.31 101 LYS A O 1
ATOM 832 N N . LEU A 1 102 ? 4.116 -7.808 -3.050 1.00 95.56 102 LEU A N 1
ATOM 833 C CA . LEU A 1 102 ? 2.967 -8.568 -3.520 1.00 95.56 102 LEU A CA 1
ATOM 834 C C . LEU A 1 102 ? 3.379 -10.007 -3.842 1.00 95.56 102 LEU A C 1
ATOM 836 O O . LEU A 1 102 ? 4.241 -10.261 -4.688 1.00 95.56 102 LEU A O 1
ATOM 840 N N . ILE A 1 103 ? 2.758 -10.950 -3.149 1.00 95.56 103 ILE A N 1
ATOM 841 C CA . ILE A 1 103 ? 2.897 -12.392 -3.336 1.00 95.56 103 ILE A CA 1
ATOM 842 C C . ILE A 1 103 ? 1.788 -12.904 -4.255 1.00 95.56 103 ILE A C 1
ATOM 844 O O . ILE A 1 103 ? 2.079 -13.629 -5.211 1.00 95.56 103 ILE A O 1
ATOM 848 N N . TYR A 1 104 ? 0.553 -12.464 -4.018 1.00 94.56 104 TYR A N 1
ATOM 849 C CA . TYR A 1 104 ? -0.626 -12.812 -4.806 1.00 94.56 104 TYR A CA 1
ATOM 850 C C . TYR A 1 104 ? -1.629 -11.652 -4.812 1.00 94.56 104 TYR A C 1
ATOM 852 O O . TYR A 1 104 ? -1.687 -10.895 -3.852 1.00 94.56 104 TYR A O 1
ATOM 860 N N . SER A 1 105 ? -2.382 -11.518 -5.898 1.00 92.88 105 SER A N 1
ATOM 861 C CA . SER A 1 105 ? -3.555 -10.651 -6.005 1.00 92.88 105 SER A CA 1
ATOM 862 C C . SER A 1 105 ? -4.500 -11.285 -7.015 1.00 92.88 105 SER A C 1
ATOM 864 O O . SER A 1 105 ? -4.022 -11.796 -8.036 1.00 92.88 105 SER A O 1
ATOM 866 N N . ASP A 1 106 ? -5.798 -11.261 -6.737 1.00 92.75 106 ASP A N 1
ATOM 867 C CA . ASP A 1 106 ? -6.820 -11.530 -7.755 1.00 92.75 106 ASP A CA 1
ATOM 868 C C . ASP A 1 106 ? -7.151 -10.276 -8.590 1.00 92.75 106 ASP A C 1
ATOM 870 O O . ASP A 1 106 ? -7.787 -10.391 -9.633 1.00 92.75 106 ASP A O 1
ATOM 874 N N . TYR A 1 107 ? -6.626 -9.109 -8.191 1.00 91.06 107 TYR A N 1
ATOM 875 C CA . TYR A 1 107 ? -6.866 -7.785 -8.776 1.00 91.06 107 TYR A CA 1
ATOM 876 C C . TYR A 1 107 ? -8.325 -7.325 -8.734 1.00 91.06 107 TYR A C 1
ATOM 878 O O . TYR A 1 107 ? -8.722 -6.475 -9.528 1.00 91.06 107 TYR A O 1
ATOM 886 N N . GLU A 1 108 ? -9.110 -7.890 -7.823 1.00 86.50 108 GLU A N 1
ATOM 887 C CA . GLU A 1 108 ? -10.509 -7.530 -7.623 1.00 86.50 108 GLU A CA 1
ATOM 888 C C . GLU A 1 108 ? -10.765 -7.249 -6.144 1.00 86.50 108 GLU A C 1
ATOM 890 O O . GLU A 1 108 ? -11.195 -6.155 -5.781 1.00 86.50 108 GLU A O 1
ATOM 895 N N . LYS A 1 109 ? -10.451 -8.216 -5.278 1.00 85.06 109 LYS A N 1
ATOM 896 C CA . LYS A 1 109 ? -10.852 -8.206 -3.867 1.00 85.06 109 LYS A CA 1
ATOM 897 C C . LYS A 1 109 ? -9.674 -8.475 -2.935 1.00 85.06 109 LYS A C 1
ATOM 899 O O . LYS A 1 109 ? -9.468 -7.754 -1.960 1.00 85.06 109 LYS A O 1
ATOM 904 N N . CYS A 1 110 ? -8.830 -9.439 -3.293 1.00 86.44 110 CYS A N 1
ATOM 905 C CA . CYS A 1 110 ? -7.852 -10.023 -2.390 1.00 86.44 110 CYS A CA 1
ATOM 906 C C . CYS A 1 110 ? -6.405 -9.710 -2.773 1.00 86.44 110 CYS A C 1
ATOM 908 O O . CYS A 1 110 ? -5.963 -10.001 -3.886 1.00 86.44 110 CYS A O 1
ATOM 910 N N . ASP A 1 111 ? -5.610 -9.294 -1.785 1.00 90.88 111 ASP A N 1
ATOM 911 C CA . ASP A 1 111 ? -4.165 -9.085 -1.906 1.00 90.88 111 ASP A CA 1
ATOM 912 C C . ASP A 1 111 ? -3.388 -9.799 -0.795 1.00 90.88 111 ASP A C 1
ATOM 914 O O . ASP A 1 111 ? -3.652 -9.663 0.397 1.00 90.88 111 ASP A O 1
ATOM 918 N N . ILE A 1 112 ? -2.355 -10.534 -1.184 1.00 92.75 112 ILE A N 1
ATOM 919 C CA . ILE A 1 112 ? -1.394 -11.183 -0.294 1.00 92.75 112 ILE A CA 1
ATOM 920 C C . ILE A 1 112 ? -0.071 -10.467 -0.485 1.00 92.75 112 ILE A C 1
ATOM 922 O O . ILE A 1 112 ? 0.644 -10.686 -1.459 1.00 92.75 112 ILE A O 1
ATOM 926 N N . LEU A 1 113 ? 0.272 -9.606 0.454 1.00 92.38 113 LEU A N 1
ATOM 927 C CA . LEU A 1 113 ? 1.589 -9.001 0.590 1.00 92.38 113 LEU A CA 1
ATOM 928 C C . LEU A 1 113 ? 2.566 -9.919 1.364 1.00 92.38 113 LEU A C 1
ATOM 930 O O . LEU A 1 113 ? 2.222 -11.016 1.798 1.00 92.38 113 LEU A O 1
ATOM 934 N N . ARG A 1 114 ? 3.821 -9.491 1.505 1.00 91.12 114 ARG A N 1
ATOM 935 C CA . ARG A 1 114 ? 4.884 -10.028 2.372 1.00 91.12 114 ARG A CA 1
ATOM 936 C C . ARG A 1 114 ? 5.754 -8.865 2.799 1.00 91.12 114 ARG A C 1
ATOM 938 O O . ARG A 1 114 ? 6.298 -8.168 1.947 1.00 91.12 114 ARG A O 1
ATOM 945 N N . VAL A 1 115 ? 5.958 -8.700 4.098 1.00 87.69 115 VAL A N 1
ATOM 946 C CA . VAL A 1 115 ? 6.923 -7.722 4.606 1.00 87.69 115 VAL A CA 1
ATOM 947 C C . VAL A 1 115 ? 8.315 -8.318 4.438 1.00 87.69 115 VAL A C 1
ATOM 949 O O . VAL A 1 115 ? 8.585 -9.418 4.912 1.00 87.69 115 VAL A O 1
ATOM 952 N N . THR A 1 116 ? 9.180 -7.627 3.703 1.00 84.69 116 THR A N 1
ATOM 953 C CA . THR A 1 116 ? 10.533 -8.106 3.355 1.00 84.69 116 THR A CA 1
ATOM 954 C C . THR A 1 116 ? 11.649 -7.293 4.001 1.00 84.69 116 THR A C 1
ATOM 956 O O . THR A 1 116 ? 12.785 -7.758 4.068 1.00 84.69 116 THR A O 1
ATOM 959 N N . SER A 1 117 ? 11.332 -6.106 4.512 1.00 80.94 117 SER A N 1
ATOM 960 C CA . SER A 1 117 ? 12.219 -5.295 5.339 1.00 80.94 117 SER A CA 1
ATOM 961 C C . SER A 1 117 ? 11.392 -4.476 6.320 1.00 80.94 117 SER A C 1
ATOM 963 O O . SER A 1 117 ? 10.237 -4.165 6.033 1.00 80.94 117 SER A O 1
ATOM 965 N N . ARG A 1 118 ? 11.994 -4.132 7.462 1.00 69.44 118 ARG A N 1
ATOM 966 C CA . ARG A 1 118 ? 11.478 -3.165 8.433 1.00 69.44 118 ARG A CA 1
ATOM 967 C C . ARG A 1 118 ? 12.623 -2.399 9.056 1.00 69.44 118 ARG A C 1
ATOM 969 O O . ARG A 1 118 ? 13.585 -3.021 9.505 1.00 69.44 118 ARG A O 1
ATOM 976 N N . ASP A 1 119 ? 12.480 -1.083 9.133 1.00 64.94 119 ASP A N 1
ATOM 977 C CA . ASP A 1 119 ? 13.347 -0.274 9.976 1.00 64.94 119 ASP A CA 1
ATOM 978 C C . ASP A 1 119 ? 12.769 -0.277 11.393 1.00 64.94 119 ASP A C 1
ATOM 980 O O . ASP A 1 119 ? 11.741 0.333 11.674 1.00 64.94 119 ASP A O 1
ATOM 984 N N . TYR A 1 120 ? 13.431 -0.992 12.302 1.00 51.69 120 TYR A N 1
ATOM 985 C CA . TYR A 1 120 ? 13.088 -1.007 13.730 1.00 51.69 120 TYR A CA 1
ATOM 986 C C . TYR A 1 120 ? 13.705 0.174 14.503 1.00 51.69 120 TYR A C 1
ATOM 988 O O . TYR A 1 120 ? 13.827 0.120 15.726 1.00 51.69 120 TYR A O 1
ATOM 996 N N . THR A 1 121 ? 14.125 1.248 13.829 1.00 41.69 121 THR A N 1
ATOM 997 C CA . THR A 1 121 ? 14.666 2.444 14.489 1.00 41.69 121 THR A CA 1
ATOM 998 C C . THR A 1 121 ? 13.536 3.286 15.072 1.00 41.69 121 THR A C 1
ATOM 1000 O O . THR A 1 121 ? 13.105 4.272 14.485 1.00 41.69 121 THR A O 1
ATOM 1003 N N . TRP A 1 122 ? 13.056 2.893 16.248 1.00 36.75 122 TRP A N 1
ATOM 1004 C CA . TRP A 1 122 ? 12.317 3.778 17.142 1.00 36.75 122 TRP A CA 1
ATOM 1005 C C . TRP A 1 122 ? 13.322 4.661 17.893 1.00 36.75 122 TRP A C 1
ATOM 1007 O O . TRP A 1 122 ? 13.991 4.201 18.820 1.00 36.75 122 TRP A O 1
ATOM 1017 N N . SER A 1 123 ? 13.445 5.934 17.516 1.00 32.47 123 SER A N 1
ATOM 1018 C CA . SER A 1 123 ? 14.022 6.936 18.413 1.00 32.47 123 SER A CA 1
ATOM 1019 C C . SER A 1 123 ? 13.004 7.217 19.516 1.00 32.47 123 SER A C 1
ATOM 1021 O O . SER A 1 123 ? 11.980 7.850 19.276 1.00 32.47 123 SER A O 1
ATOM 1023 N N . LYS A 1 124 ? 13.282 6.741 20.736 1.00 34.00 124 LYS A N 1
ATOM 1024 C CA . LYS A 1 124 ? 12.690 7.307 21.953 1.00 34.00 124 LYS A CA 1
ATOM 1025 C C . LYS A 1 124 ? 13.149 8.760 22.076 1.00 34.00 124 LYS A C 1
ATOM 1027 O O . LYS A 1 124 ? 14.172 9.024 22.696 1.00 34.00 124 LYS A O 1
ATOM 1032 N N . GLN A 1 125 ? 12.427 9.682 21.468 1.00 34.22 125 GLN A N 1
ATOM 1033 C CA . GLN A 1 125 ? 12.500 11.104 21.776 1.00 34.22 125 GLN A CA 1
ATOM 1034 C C . GLN A 1 125 ? 11.088 11.637 21.603 1.00 34.22 125 GLN A C 1
ATOM 1036 O O . GLN A 1 125 ? 10.721 11.988 20.498 1.00 34.22 125 GLN A O 1
ATOM 1041 N N . ASP A 1 126 ? 10.293 11.498 22.664 1.00 35.81 126 ASP A N 1
ATOM 1042 C CA . ASP A 1 126 ? 9.200 12.405 23.062 1.00 35.81 126 ASP A CA 1
ATOM 1043 C C . ASP A 1 126 ? 8.617 11.999 24.437 1.00 35.81 126 ASP A C 1
ATOM 1045 O O . ASP A 1 126 ? 7.500 12.348 24.800 1.00 35.81 126 ASP A O 1
ATOM 1049 N N . GLU A 1 127 ? 9.402 11.299 25.265 1.00 37.00 127 GLU A N 1
ATOM 1050 C CA . GLU A 1 127 ? 9.155 11.204 26.700 1.00 37.00 127 GLU A CA 1
ATOM 1051 C C . GLU A 1 127 ? 10.453 11.565 27.420 1.00 37.00 127 GLU A C 1
ATOM 1053 O O . GLU A 1 127 ? 11.450 10.856 27.297 1.00 37.00 127 GLU A O 1
ATOM 1058 N N . GLN A 1 128 ? 10.380 12.643 28.202 1.00 28.58 128 GLN A N 1
ATOM 1059 C CA . GLN A 1 128 ? 11.383 13.191 29.124 1.00 28.58 128 GLN A CA 1
ATOM 1060 C C . GLN A 1 128 ? 12.289 14.278 28.535 1.00 28.58 128 GLN A C 1
ATOM 1062 O O . GLN A 1 128 ? 13.125 14.069 27.659 1.00 28.58 128 GLN A O 1
ATOM 1067 N N . GLY A 1 129 ? 12.080 15.481 29.071 1.00 29.28 129 GLY A N 1
ATOM 1068 C CA . GLY A 1 129 ? 12.933 16.630 28.856 1.00 29.28 129 GLY A CA 1
ATOM 1069 C C . GLY A 1 129 ? 14.335 16.475 29.451 1.00 29.28 129 GLY A C 1
ATOM 1070 O O . GLY A 1 129 ? 14.632 15.548 30.195 1.00 29.28 129 GLY A O 1
ATOM 1071 N N . THR A 1 130 ? 15.133 17.482 29.095 1.00 31.86 130 THR A N 1
ATOM 1072 C CA . THR A 1 130 ? 16.426 17.917 29.643 1.00 31.86 130 THR A CA 1
ATOM 1073 C C . THR A 1 130 ? 17.682 17.040 29.448 1.00 31.86 130 THR A C 1
ATOM 1075 O O . THR A 1 130 ? 17.844 15.946 29.967 1.00 31.86 130 THR A O 1
ATOM 1078 N N . ASN A 1 131 ? 18.659 17.704 28.810 1.00 27.44 131 ASN A N 1
ATOM 1079 C CA . ASN A 1 131 ? 20.115 17.646 28.999 1.00 27.44 131 ASN A CA 1
ATOM 1080 C C . ASN A 1 131 ? 21.010 16.604 28.276 1.00 27.44 131 ASN A C 1
ATOM 1082 O O . ASN A 1 131 ? 21.279 15.509 28.748 1.00 27.44 131 ASN A O 1
ATOM 1086 N N . SER A 1 132 ? 21.724 17.154 27.279 1.00 29.36 132 SER A N 1
ATOM 1087 C CA . SER A 1 132 ? 23.194 17.142 27.092 1.00 29.36 132 SER A CA 1
ATOM 1088 C C . SER A 1 132 ? 23.957 15.937 26.486 1.00 29.36 132 SER A C 1
ATOM 1090 O O . SER A 1 132 ? 23.944 14.827 26.992 1.00 29.36 132 SER A O 1
ATOM 1092 N N . ARG A 1 133 ? 24.786 16.306 25.484 1.00 27.73 133 ARG A N 1
ATOM 1093 C CA . ARG A 1 133 ? 26.115 15.793 25.046 1.00 27.73 133 ARG A CA 1
ATOM 1094 C C . ARG A 1 133 ? 26.276 14.389 24.414 1.00 27.73 133 ARG A C 1
ATOM 1096 O O . ARG A 1 133 ? 26.292 13.373 25.087 1.00 27.73 133 ARG A O 1
ATOM 1103 N N . THR A 1 134 ? 26.603 14.428 23.108 1.00 33.16 134 THR A N 1
ATOM 1104 C CA . THR A 1 134 ? 27.617 13.660 22.326 1.00 33.16 134 THR A CA 1
ATOM 1105 C C . THR A 1 134 ? 27.952 12.204 22.691 1.00 33.16 134 THR A C 1
ATOM 1107 O O . THR A 1 134 ? 28.486 11.971 23.770 1.00 33.16 134 THR A O 1
ATOM 1110 N N . ARG A 1 135 ? 27.899 11.286 21.696 1.00 23.27 135 ARG A N 1
ATOM 1111 C CA . ARG A 1 135 ? 29.063 10.555 21.104 1.00 23.27 135 ARG A CA 1
ATOM 1112 C C . ARG A 1 135 ? 28.630 9.387 20.186 1.00 23.27 135 ARG A C 1
ATOM 1114 O O . ARG A 1 135 ? 27.794 8.566 20.541 1.00 23.27 135 ARG A O 1
ATOM 1121 N N . THR A 1 136 ? 29.266 9.311 19.018 1.00 36.16 136 THR A N 1
ATOM 1122 C CA . THR A 1 136 ? 29.157 8.322 17.926 1.00 36.16 136 THR A CA 1
ATOM 1123 C C . THR A 1 136 ? 29.381 6.865 18.349 1.00 36.16 136 THR A C 1
ATOM 1125 O O . THR A 1 136 ? 30.366 6.614 19.041 1.00 36.16 136 THR A O 1
ATOM 1128 N N . LYS A 1 137 ? 28.605 5.901 17.808 1.00 27.80 137 LYS A N 1
ATOM 1129 C CA . LYS A 1 137 ? 29.074 4.532 17.470 1.00 27.80 137 LYS A CA 1
ATOM 1130 C C . LYS A 1 137 ? 28.290 3.917 16.296 1.00 27.80 137 LYS A C 1
ATOM 1132 O O . LYS A 1 137 ? 27.089 3.695 16.395 1.00 27.80 137 LYS A O 1
ATOM 1137 N N . ASN A 1 138 ? 29.015 3.572 15.229 1.00 35.91 138 ASN A N 1
ATOM 1138 C CA . ASN A 1 138 ? 28.585 2.652 14.172 1.00 35.91 138 ASN A CA 1
ATOM 1139 C C . ASN A 1 138 ? 28.360 1.247 14.753 1.00 35.91 138 ASN A C 1
ATOM 1141 O O . ASN A 1 138 ? 29.203 0.766 15.517 1.00 35.91 138 ASN A O 1
ATOM 1145 N N . LYS A 1 139 ? 27.279 0.556 14.362 1.00 31.45 139 LYS A N 1
ATOM 1146 C CA . LYS A 1 139 ? 27.154 -0.889 14.599 1.00 31.45 139 LYS A CA 1
ATOM 1147 C C . LYS A 1 139 ? 26.355 -1.606 13.507 1.00 31.45 139 LYS A C 1
ATOM 1149 O O . LYS A 1 139 ? 25.263 -1.207 13.127 1.00 31.45 139 LYS A O 1
ATOM 1154 N N . THR A 1 140 ? 26.986 -2.670 13.034 1.00 28.33 140 THR A N 1
ATOM 1155 C CA . THR A 1 140 ? 26.661 -3.622 11.972 1.00 28.33 140 THR A CA 1
ATOM 1156 C C . THR A 1 140 ? 25.268 -4.245 12.116 1.00 28.33 140 THR A C 1
ATOM 1158 O O . THR A 1 140 ? 24.940 -4.783 13.174 1.00 28.33 140 THR A O 1
ATOM 1161 N N . THR A 1 141 ? 24.464 -4.237 11.050 1.00 30.67 141 THR A N 1
ATOM 1162 C CA . THR A 1 141 ? 23.142 -4.881 11.012 1.00 30.67 141 THR A CA 1
ATOM 1163 C C . THR A 1 141 ? 23.259 -6.374 10.683 1.00 30.67 141 THR A C 1
ATOM 1165 O O . THR A 1 141 ? 23.732 -6.771 9.617 1.00 30.67 141 THR A O 1
ATOM 1168 N N . LYS A 1 142 ? 22.813 -7.227 11.615 1.00 28.86 142 LYS A N 1
ATOM 1169 C CA . LYS A 1 142 ? 22.547 -8.653 11.373 1.00 28.86 142 LYS A CA 1
ATOM 1170 C C . LYS A 1 142 ? 21.254 -8.782 10.562 1.00 28.86 142 LYS A C 1
ATOM 1172 O O . LYS A 1 142 ? 20.224 -8.228 10.931 1.00 28.86 142 LYS A O 1
ATOM 1177 N N . LYS A 1 143 ? 21.325 -9.521 9.456 1.00 30.25 143 LYS A N 1
ATOM 1178 C CA . LYS A 1 143 ? 20.214 -9.813 8.544 1.00 30.25 143 LYS A CA 1
ATOM 1179 C C . LYS A 1 143 ? 19.434 -11.017 9.088 1.00 30.25 143 LYS A C 1
ATOM 1181 O O . LYS A 1 143 ? 19.844 -12.153 8.862 1.00 30.25 143 LYS A O 1
ATOM 1186 N N . GLU A 1 144 ? 18.342 -10.792 9.812 1.00 31.53 144 GLU A N 1
ATOM 1187 C CA . GLU A 1 144 ? 17.410 -11.871 10.168 1.00 31.53 144 GLU A CA 1
ATOM 1188 C C . GLU A 1 144 ? 16.346 -12.042 9.077 1.00 31.53 144 GLU A C 1
ATOM 1190 O O . GLU A 1 144 ? 15.704 -11.091 8.631 1.00 31.53 144 GLU A O 1
ATOM 1195 N N . LYS A 1 145 ? 16.212 -13.282 8.593 1.00 37.12 145 LYS A N 1
ATOM 1196 C CA . LYS A 1 145 ? 15.260 -13.693 7.558 1.00 37.12 145 LYS A CA 1
ATOM 1197 C C . LYS A 1 145 ? 13.894 -13.943 8.202 1.00 37.12 145 LYS A C 1
ATOM 1199 O O . LYS A 1 145 ? 13.636 -15.038 8.688 1.00 37.12 145 LYS A O 1
ATOM 1204 N N . GLY A 1 146 ? 13.014 -12.947 8.178 1.00 31.88 146 GLY A N 1
ATOM 1205 C CA . GLY A 1 146 ? 11.595 -13.125 8.489 1.00 31.88 146 GLY A CA 1
ATOM 1206 C C . GLY A 1 146 ? 10.800 -13.451 7.224 1.00 31.88 146 GLY A C 1
ATOM 1207 O O . GLY A 1 146 ? 10.645 -12.600 6.353 1.00 31.88 146 GLY A O 1
ATOM 1208 N N . HIS A 1 147 ? 10.297 -14.679 7.100 1.00 32.69 147 HIS A N 1
ATOM 1209 C CA . HIS A 1 147 ? 9.299 -15.042 6.090 1.00 32.69 147 HIS A CA 1
ATOM 1210 C C . HIS A 1 147 ? 7.899 -14.805 6.665 1.00 32.69 147 HIS A C 1
ATOM 1212 O O . HIS A 1 147 ? 7.572 -15.383 7.693 1.00 32.69 147 HIS A O 1
ATOM 1218 N N . THR A 1 148 ? 7.057 -13.994 6.020 1.00 37.06 148 THR A N 1
ATOM 1219 C CA . THR A 1 148 ? 5.639 -13.836 6.412 1.00 37.06 148 THR A CA 1
ATOM 1220 C C . THR A 1 148 ? 4.742 -13.576 5.195 1.00 37.06 148 THR A C 1
ATOM 1222 O O . THR A 1 148 ? 5.171 -12.962 4.223 1.00 37.06 148 THR A O 1
ATOM 1225 N N . ASN A 1 149 ? 3.517 -14.102 5.211 1.00 27.78 149 ASN A N 1
ATOM 1226 C CA . ASN A 1 149 ? 2.501 -13.972 4.156 1.00 27.78 149 ASN A CA 1
ATOM 1227 C C . ASN A 1 149 ? 1.304 -13.183 4.704 1.00 27.78 149 ASN A C 1
ATOM 1229 O O . ASN A 1 149 ? 1.054 -13.209 5.905 1.00 27.78 149 ASN A O 1
ATOM 1233 N N . TRP A 1 150 ? 0.573 -12.506 3.826 1.00 40.84 150 TRP A N 1
ATOM 1234 C CA . TRP A 1 150 ? -0.586 -11.669 4.157 1.00 40.84 150 TRP A CA 1
ATOM 1235 C C . TRP A 1 150 ? -1.820 -12.143 3.403 1.00 40.84 150 TRP A C 1
ATOM 1237 O O . TRP A 1 150 ? -1.663 -12.762 2.371 1.00 40.84 150 TRP A O 1
ATOM 1247 N N . GLN A 1 151 ? -3.030 -11.829 3.848 1.00 26.64 151 GLN A N 1
ATOM 1248 C CA . GLN A 1 151 ? -4.250 -12.045 3.062 1.00 26.64 151 GLN A CA 1
ATOM 1249 C C . GLN A 1 151 ? -5.229 -10.904 3.333 1.00 26.64 151 GLN A C 1
A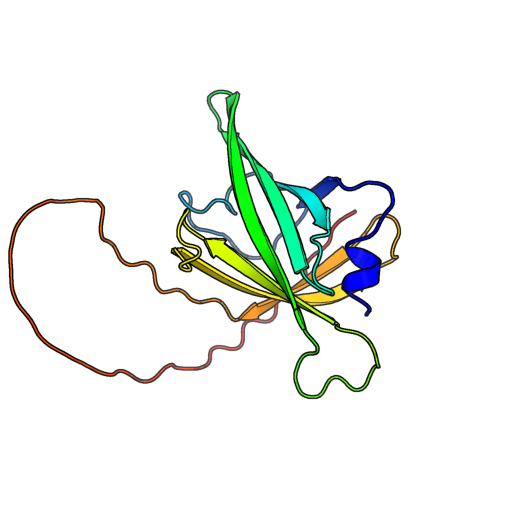TOM 1251 O O . GLN A 1 151 ? -5.610 -10.670 4.479 1.00 26.64 151 GLN A O 1
ATOM 1256 N N . LYS A 1 152 ? -5.618 -10.207 2.271 1.00 37.28 152 LYS A N 1
ATOM 1257 C CA . LYS A 1 152 ? -6.819 -9.379 2.157 1.00 37.28 152 LYS A CA 1
ATOM 1258 C C . LYS A 1 152 ? -7.874 -10.232 1.441 1.00 37.28 152 LYS A C 1
ATOM 1260 O O . LYS A 1 152 ? -7.492 -10.996 0.553 1.00 37.28 152 LYS A O 1
ATOM 1265 N N . ILE A 1 153 ? -9.126 -10.159 1.898 1.00 33.12 153 ILE A N 1
ATOM 1266 C CA . ILE A 1 153 ? -10.317 -10.739 1.250 1.00 33.12 153 ILE A CA 1
ATOM 1267 C C . ILE A 1 153 ? -11.025 -9.617 0.503 1.00 33.12 153 ILE A C 1
ATOM 1269 O O . ILE A 1 153 ? -11.064 -8.511 1.089 1.00 33.12 153 ILE A O 1
#

Sequence (153 aa):
QDINRALQNEDPFSWMYYRTYQPNKTDPEYACVYANVTKLTNPGQYLFMQGWTQADNKTIEVPLFVSTVKTPGYERKHDNAMYVTLRNSTGAILKNFGLYKLIYSDYEKCDILRVTSRDYTWSKQDEQGTNSRTRTKNKTTKKEKGHTNWQKI